Protein AF-A0A941WS88-F1 (afdb_monomer_lite)

pLDDT: mean 88.26, std 12.57, range [49.84, 98.38]

Sequence (123 aa):
TASGADLPFTYDSVNDRILDALQCLVNQMLSINEMPAIQTFDFEANPFSGFRADRLVTRTLNNEYINRTWYLEKDGVPLVALNLTEGLTHAMYPEYGKVFWDFVKHYSRDAATGEIVYDPYVS

Foldseek 3Di:
DEDCVPCVQFADPVQLAGHPVVLVVQQVQCVVVVHDRDPFQCCVVPPHYSDQAPDWDWDDDPVHWIKIKRFHDDPNHRSGIDIDIPPDHPDDDVVVVVVVCVDVQFWDADPPPRDIHGDPDRD

Structure (mmCIF, N/CA/C/O backbone):
data_AF-A0A941WS88-F1
#
_entry.id   AF-A0A941WS88-F1
#
loop_
_atom_site.group_PDB
_atom_site.id
_atom_site.type_symbol
_atom_site.label_atom_id
_atom_site.label_alt_id
_atom_site.label_comp_id
_atom_site.label_asym_id
_atom_site.label_entity_id
_atom_site.label_seq_id
_atom_site.pdbx_PDB_ins_code
_atom_site.Cartn_x
_atom_site.Cartn_y
_atom_site.Cartn_z
_atom_site.occupancy
_atom_site.B_iso_or_equiv
_atom_site.auth_seq_id
_atom_site.auth_comp_id
_atom_site.auth_asym_id
_atom_site.auth_atom_id
_atom_site.pdbx_PDB_model_num
ATOM 1 N N . THR A 1 1 ? 9.606 -3.639 0.373 1.00 49.84 1 THR A N 1
ATOM 2 C CA . THR A 1 1 ? 9.439 -2.258 -0.127 1.00 49.84 1 THR A CA 1
ATOM 3 C C . THR A 1 1 ? 8.681 -2.269 -1.449 1.00 49.84 1 THR A C 1
ATOM 5 O O . THR A 1 1 ? 9.018 -3.048 -2.333 1.00 49.84 1 THR A O 1
ATOM 8 N N . ALA A 1 2 ? 7.589 -1.510 -1.574 1.00 52.31 2 ALA A N 1
ATOM 9 C CA . ALA A 1 2 ? 6.903 -1.301 -2.861 1.00 52.31 2 ALA A CA 1
ATOM 10 C C . ALA A 1 2 ? 7.656 -0.244 -3.696 1.00 52.31 2 ALA A C 1
ATOM 12 O O . ALA A 1 2 ? 8.397 0.554 -3.128 1.00 52.31 2 ALA A O 1
ATOM 13 N N . SER A 1 3 ? 7.514 -0.228 -5.024 1.00 54.25 3 SER A N 1
ATOM 14 C CA . SER A 1 3 ? 8.206 0.754 -5.875 1.00 54.25 3 SER A CA 1
ATOM 15 C C . SER A 1 3 ? 7.552 2.142 -5.772 1.00 54.25 3 SER A C 1
ATOM 17 O O . SER A 1 3 ? 6.337 2.288 -5.908 1.00 54.25 3 SER A O 1
ATOM 19 N N . GLY A 1 4 ? 8.363 3.186 -5.562 1.00 52.84 4 GLY A N 1
ATOM 20 C CA . GLY A 1 4 ? 7.896 4.578 -5.491 1.00 52.84 4 GLY A CA 1
ATOM 21 C C . GLY A 1 4 ? 7.343 5.133 -6.813 1.00 52.84 4 GLY A C 1
ATOM 22 O O . GLY A 1 4 ? 6.722 6.193 -6.813 1.00 52.84 4 GLY A O 1
ATOM 23 N N . ALA A 1 5 ? 7.536 4.428 -7.934 1.00 56.25 5 ALA A N 1
ATOM 24 C CA . ALA A 1 5 ? 6.991 4.813 -9.238 1.00 56.25 5 ALA A CA 1
ATOM 25 C C . ALA A 1 5 ? 5.513 4.420 -9.412 1.00 56.25 5 ALA A C 1
ATOM 27 O O . ALA A 1 5 ? 4.813 5.005 -10.235 1.00 56.25 5 ALA A O 1
ATOM 28 N N . ASP A 1 6 ? 5.037 3.453 -8.629 1.00 54.22 6 ASP A N 1
ATOM 29 C CA . ASP A 1 6 ? 3.747 2.803 -8.862 1.00 54.22 6 ASP A CA 1
ATOM 30 C C . ASP A 1 6 ? 2.598 3.475 -8.102 1.00 54.22 6 ASP A C 1
ATOM 32 O O . ASP A 1 6 ? 1.453 3.475 -8.549 1.00 54.22 6 ASP A O 1
ATOM 36 N N . LEU A 1 7 ? 2.912 4.065 -6.946 1.00 62.19 7 LEU A N 1
ATOM 37 C CA . LEU A 1 7 ? 1.953 4.645 -6.006 1.00 62.19 7 LEU A CA 1
ATOM 38 C C . LEU A 1 7 ? 2.459 5.965 -5.378 1.00 62.19 7 LEU A C 1
ATOM 40 O O . LEU A 1 7 ? 2.272 6.167 -4.177 1.00 62.19 7 LEU A O 1
ATOM 44 N N . PRO A 1 8 ? 3.062 6.906 -6.137 1.00 64.25 8 PRO A N 1
ATOM 45 C CA . PRO A 1 8 ? 3.779 8.055 -5.565 1.00 64.25 8 PRO A CA 1
ATOM 46 C C . PRO A 1 8 ? 2.912 8.966 -4.679 1.00 64.25 8 PRO A C 1
ATOM 48 O O . PRO A 1 8 ? 3.433 9.686 -3.834 1.00 64.25 8 PRO A O 1
ATOM 51 N N . PHE A 1 9 ? 1.587 8.934 -4.848 1.00 75.31 9 PHE A N 1
ATOM 52 C CA . PHE A 1 9 ? 0.644 9.720 -4.045 1.00 75.31 9 PHE A CA 1
ATOM 53 C C . PHE A 1 9 ? 0.035 8.957 -2.865 1.00 75.31 9 PHE A C 1
ATOM 55 O O . PHE A 1 9 ? -0.615 9.562 -2.018 1.00 75.31 9 PHE A O 1
ATOM 62 N N . THR A 1 10 ? 0.194 7.635 -2.815 1.00 84.94 10 THR A N 1
ATOM 63 C CA . THR A 1 10 ? -0.522 6.759 -1.872 1.00 84.94 10 THR A CA 1
ATOM 64 C C . THR A 1 10 ? 0.405 5.949 -0.975 1.00 84.94 10 THR A C 1
ATOM 66 O O . THR A 1 10 ? -0.039 5.511 0.086 1.00 84.94 10 THR A O 1
ATOM 69 N N . TYR A 1 11 ? 1.683 5.800 -1.331 1.00 88.12 11 TYR A N 1
ATOM 70 C CA . TYR A 1 11 ? 2.661 5.068 -0.534 1.00 88.12 11 TYR A CA 1
ATOM 71 C C . TYR A 1 11 ? 4.059 5.691 -0.612 1.00 88.12 11 TYR A C 1
ATOM 73 O O . TYR A 1 11 ? 4.573 5.989 -1.687 1.00 88.12 11 TYR A O 1
ATOM 81 N N . ASP A 1 12 ? 4.680 5.852 0.549 1.00 87.94 12 ASP A N 1
ATOM 82 C CA . ASP A 1 12 ? 6.063 6.270 0.726 1.00 87.94 12 ASP A CA 1
ATOM 83 C C . ASP A 1 12 ? 6.931 5.020 0.862 1.00 87.94 12 ASP A C 1
ATOM 85 O O . ASP A 1 12 ? 6.953 4.375 1.910 1.00 87.94 12 ASP A O 1
ATOM 89 N N . SER A 1 13 ? 7.639 4.668 -0.211 1.00 81.19 13 SER A N 1
ATOM 90 C CA . SER A 1 13 ? 8.514 3.494 -0.246 1.00 81.19 13 SER A CA 1
ATOM 91 C C . SER A 1 13 ? 9.830 3.668 0.509 1.00 81.19 13 SER A C 1
ATOM 93 O O . SER A 1 13 ? 10.559 2.695 0.670 1.00 81.19 13 SER A O 1
ATOM 95 N N . VAL A 1 14 ? 10.177 4.896 0.910 1.00 83.19 14 VAL A N 1
ATOM 96 C CA . VAL A 1 14 ? 11.403 5.177 1.672 1.00 83.19 14 VAL A CA 1
ATOM 97 C C . VAL A 1 14 ? 11.152 4.949 3.156 1.00 83.19 14 VAL A C 1
ATOM 99 O O . VAL A 1 14 ? 11.989 4.361 3.833 1.00 83.19 14 VAL A O 1
ATOM 102 N N . ASN A 1 15 ? 9.993 5.391 3.647 1.00 87.56 15 ASN A N 1
ATOM 103 C CA . ASN A 1 15 ? 9.598 5.254 5.051 1.00 87.56 15 ASN A CA 1
ATOM 104 C C . ASN A 1 15 ? 8.570 4.133 5.286 1.00 87.56 15 ASN A C 1
ATOM 106 O O . ASN A 1 15 ? 8.039 4.018 6.388 1.00 87.56 15 ASN A O 1
ATOM 110 N N . ASP A 1 16 ? 8.272 3.339 4.254 1.00 87.56 16 ASP A N 1
ATOM 111 C CA . ASP A 1 16 ? 7.377 2.182 4.286 1.00 87.56 16 ASP A CA 1
ATOM 112 C C . ASP A 1 16 ? 6.005 2.487 4.929 1.00 87.56 16 ASP A C 1
ATOM 114 O O . ASP A 1 16 ? 5.548 1.795 5.840 1.00 87.56 16 ASP A O 1
ATOM 118 N N . ARG A 1 17 ? 5.314 3.530 4.450 1.00 92.25 17 ARG A N 1
ATOM 119 C CA . ARG A 1 17 ? 4.020 3.976 5.007 1.00 92.25 17 ARG A CA 1
ATOM 120 C C . ARG A 1 17 ? 3.037 4.471 3.957 1.00 92.25 17 ARG A C 1
ATOM 122 O O . ARG A 1 17 ? 3.430 5.049 2.947 1.00 92.25 17 ARG A O 1
ATOM 129 N N . ILE A 1 18 ? 1.743 4.288 4.213 1.00 93.56 18 ILE A N 1
ATOM 130 C CA . ILE A 1 18 ? 0.703 4.889 3.374 1.00 93.56 18 ILE A CA 1
ATOM 131 C C . ILE A 1 18 ? 0.681 6.417 3.523 1.00 93.56 18 ILE A C 1
ATOM 133 O O . ILE A 1 18 ? 0.855 6.966 4.611 1.00 93.56 18 ILE A O 1
ATOM 137 N N . LEU A 1 19 ? 0.433 7.107 2.417 1.00 93.62 19 LEU A N 1
ATOM 138 C CA . LEU A 1 19 ? 0.319 8.563 2.356 1.00 93.62 19 LEU A CA 1
ATOM 139 C C . LEU A 1 19 ? -1.135 9.018 2.501 1.00 93.62 19 LEU A C 1
ATOM 141 O O . LEU A 1 19 ? -2.068 8.219 2.384 1.00 93.62 19 LEU A O 1
ATOM 145 N N . ASP A 1 20 ? -1.321 10.321 2.707 1.00 93.88 20 ASP A N 1
ATOM 146 C CA . ASP A 1 20 ? -2.610 10.956 2.997 1.00 93.88 20 ASP A CA 1
ATOM 147 C C . ASP A 1 20 ? -3.719 10.566 2.012 1.00 93.88 20 ASP A C 1
ATOM 149 O O . ASP A 1 20 ? -4.854 10.336 2.422 1.00 93.88 20 ASP A O 1
ATOM 153 N N . ALA A 1 21 ? -3.413 10.410 0.719 1.00 92.00 21 ALA A N 1
ATOM 154 C CA . ALA A 1 21 ? -4.420 10.008 -0.264 1.00 92.00 21 ALA A CA 1
ATOM 155 C C . ALA A 1 21 ? -5.009 8.618 0.037 1.00 92.00 21 ALA A C 1
ATOM 157 O O . ALA A 1 21 ? -6.220 8.421 -0.065 1.00 92.00 21 ALA A O 1
ATOM 158 N N . LEU A 1 22 ? -4.176 7.658 0.449 1.00 93.50 22 LEU A N 1
ATOM 159 C CA . LEU A 1 22 ? -4.639 6.316 0.800 1.00 93.50 22 LEU A CA 1
ATOM 160 C C . LEU A 1 22 ? -5.271 6.278 2.194 1.00 93.50 22 LEU A C 1
ATOM 162 O O . LEU A 1 22 ? -6.249 5.563 2.389 1.00 93.50 22 LEU A O 1
ATOM 166 N N . GLN A 1 23 ? -4.791 7.099 3.131 1.00 96.12 23 GLN A N 1
ATOM 167 C CA . GLN A 1 23 ? -5.446 7.297 4.430 1.00 96.12 23 GLN A CA 1
ATOM 168 C C . GLN A 1 23 ? -6.883 7.826 4.254 1.00 96.12 23 GLN A C 1
ATOM 170 O O . GLN A 1 23 ? -7.826 7.288 4.839 1.00 96.12 23 GLN A O 1
ATOM 175 N N . CYS A 1 24 ? -7.073 8.820 3.378 1.00 95.38 24 CYS A N 1
ATOM 176 C CA . CYS A 1 24 ? -8.386 9.344 2.998 1.00 95.38 24 CYS A CA 1
ATOM 177 C C . CYS A 1 24 ? -9.284 8.259 2.391 1.00 95.38 24 CYS A C 1
ATOM 179 O O . CYS A 1 24 ? -10.452 8.165 2.765 1.00 95.38 24 CYS A O 1
ATOM 181 N N . LEU A 1 25 ? -8.750 7.410 1.506 1.00 95.19 25 LEU A N 1
ATOM 182 C CA . LEU A 1 25 ? -9.508 6.300 0.919 1.00 95.19 25 LEU A CA 1
ATOM 183 C C . LEU A 1 25 ? -9.925 5.260 1.967 1.00 95.19 25 LEU A C 1
ATOM 185 O O . LEU A 1 25 ? -11.073 4.821 1.946 1.00 95.19 25 LEU A O 1
ATOM 189 N N . VAL A 1 26 ? -9.047 4.899 2.910 1.00 97.44 26 VAL A N 1
ATOM 190 C CA . VAL A 1 26 ? -9.409 4.001 4.023 1.00 97.44 26 VAL A CA 1
ATOM 191 C C . VAL A 1 26 ? -10.569 4.597 4.825 1.00 97.44 26 VAL A C 1
ATOM 193 O O . VAL A 1 26 ? -11.576 3.922 5.036 1.00 97.44 26 VAL A O 1
ATOM 196 N N . ASN A 1 27 ? -10.487 5.877 5.201 1.00 98.31 27 ASN A N 1
ATOM 197 C CA . ASN A 1 27 ? -11.560 6.560 5.929 1.00 98.31 27 ASN A CA 1
ATOM 198 C C . ASN A 1 27 ? -12.853 6.706 5.113 1.00 98.31 27 ASN A C 1
ATOM 200 O O . ASN A 1 27 ? -13.945 6.606 5.673 1.00 98.31 27 ASN A O 1
ATOM 204 N N . GLN A 1 28 ? -12.761 6.869 3.793 1.00 98.00 28 GLN A N 1
ATOM 205 C CA . GLN A 1 28 ? -13.925 6.851 2.911 1.00 98.00 28 GLN A CA 1
ATOM 206 C C . GLN A 1 28 ? -14.603 5.473 2.912 1.00 98.00 28 GLN A C 1
ATOM 208 O O . GLN A 1 28 ? -15.826 5.398 3.030 1.00 98.00 28 GLN A O 1
ATOM 213 N N . MET A 1 29 ? -13.831 4.383 2.831 1.00 97.94 29 MET A N 1
ATOM 214 C CA . MET A 1 29 ? -14.376 3.022 2.908 1.00 97.94 29 MET A CA 1
ATOM 215 C C . MET A 1 29 ? -14.997 2.736 4.279 1.00 97.94 29 MET A C 1
ATOM 217 O O . MET A 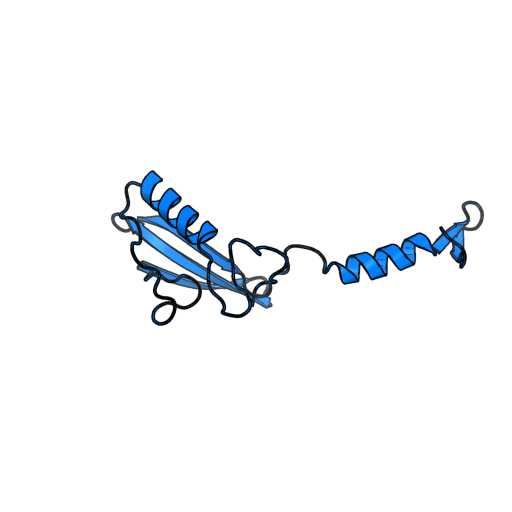1 29 ? -16.066 2.130 4.344 1.00 97.94 29 MET A O 1
ATOM 221 N N . LEU A 1 30 ? -14.387 3.215 5.368 1.00 98.19 30 LEU A N 1
ATOM 222 C CA . LEU A 1 30 ? -14.971 3.136 6.711 1.00 98.19 30 LEU A CA 1
ATOM 223 C C . LEU A 1 30 ? -16.302 3.886 6.786 1.00 98.19 30 LEU A C 1
ATOM 225 O O . LEU A 1 30 ? -17.288 3.334 7.268 1.00 98.19 30 LEU A O 1
ATOM 229 N N . SER A 1 31 ? -16.363 5.101 6.238 1.00 98.00 31 SER A N 1
ATOM 230 C CA . SER A 1 31 ? -17.588 5.900 6.222 1.00 98.00 31 SER A CA 1
ATOM 231 C C . SER A 1 31 ? -18.719 5.226 5.441 1.00 98.00 31 SER A C 1
ATOM 233 O O . SER A 1 31 ? -19.854 5.254 5.908 1.00 98.00 31 SER A O 1
ATOM 235 N N . ILE A 1 32 ? -18.431 4.609 4.288 1.00 97.81 32 ILE A N 1
ATOM 236 C CA . ILE A 1 32 ? -19.425 3.861 3.493 1.00 97.81 32 ILE A CA 1
ATOM 237 C C . ILE A 1 32 ? -19.986 2.670 4.284 1.00 97.81 32 ILE A C 1
ATOM 239 O O . ILE A 1 32 ? -21.160 2.340 4.146 1.00 97.81 32 ILE A O 1
ATOM 243 N N . ASN A 1 33 ? -19.164 2.051 5.132 1.00 97.69 33 ASN A N 1
ATOM 244 C CA . ASN A 1 33 ? -19.553 0.921 5.977 1.00 97.69 33 ASN A CA 1
ATOM 245 C C . ASN A 1 33 ? -20.086 1.344 7.360 1.00 97.69 33 ASN A C 1
ATOM 247 O O . ASN A 1 33 ? -20.272 0.495 8.237 1.00 97.69 33 ASN A O 1
ATOM 251 N N . GLU A 1 34 ? -20.336 2.643 7.569 1.00 97.50 34 GLU A N 1
ATOM 252 C CA . GLU A 1 34 ? -20.803 3.207 8.842 1.00 97.50 34 GLU A CA 1
ATOM 253 C C . GLU A 1 34 ? -19.901 2.798 10.022 1.00 97.50 34 GLU A C 1
ATOM 255 O O . GLU A 1 34 ? -20.372 2.377 11.085 1.00 97.50 34 GLU A O 1
ATOM 260 N N . MET A 1 35 ? -18.589 2.853 9.798 1.00 97.88 35 MET A N 1
ATOM 261 C CA . MET A 1 35 ? -17.551 2.585 10.788 1.00 97.88 35 MET A CA 1
ATOM 262 C C . MET A 1 35 ? -16.865 3.898 11.196 1.00 97.88 35 MET A C 1
ATOM 264 O O . MET A 1 35 ? -16.792 4.830 10.388 1.00 97.88 35 MET A O 1
ATOM 268 N N . PRO A 1 36 ? -16.342 4.006 12.432 1.00 97.12 36 PRO A N 1
ATOM 269 C CA . PRO A 1 36 ? -15.613 5.193 12.867 1.00 97.12 36 PRO A CA 1
ATOM 270 C C . PRO A 1 36 ? -14.387 5.463 11.989 1.00 97.12 36 PRO A C 1
ATOM 272 O O . PRO A 1 36 ? -13.625 4.548 11.681 1.00 97.12 36 PRO A O 1
ATOM 275 N N . ALA A 1 37 ? -14.170 6.727 11.630 1.00 97.62 37 ALA A N 1
ATOM 276 C CA . ALA A 1 37 ? -12.963 7.136 10.920 1.00 97.62 37 ALA A CA 1
ATOM 277 C C . ALA A 1 37 ? -11.735 7.093 11.843 1.00 97.62 37 ALA A C 1
ATOM 279 O O . ALA A 1 37 ? -11.797 7.505 13.007 1.00 97.62 37 ALA A O 1
ATOM 280 N N . ILE A 1 38 ? -10.600 6.673 11.289 1.00 97.88 38 ILE A N 1
ATOM 281 C CA . ILE A 1 38 ? -9.284 6.755 11.918 1.00 97.88 38 ILE A CA 1
ATOM 282 C C . ILE A 1 38 ? -8.880 8.230 11.975 1.00 97.88 38 ILE A C 1
ATOM 284 O O . ILE A 1 38 ? -8.705 8.875 10.941 1.00 97.88 38 ILE A O 1
ATOM 288 N N . GLN A 1 39 ? -8.752 8.759 13.193 1.00 95.69 39 GLN A N 1
ATOM 289 C CA . GLN A 1 39 ? -8.422 10.171 13.428 1.00 95.69 39 GLN A CA 1
ATOM 290 C C . GLN A 1 39 ? -6.918 10.444 13.342 1.00 95.69 39 GLN A C 1
ATOM 292 O O . GLN A 1 39 ? -6.509 11.506 12.884 1.00 95.69 39 GLN A O 1
ATOM 297 N N . THR A 1 40 ? -6.105 9.478 13.770 1.00 96.00 40 THR A N 1
ATOM 298 C CA . THR A 1 40 ? -4.649 9.604 13.823 1.00 96.00 40 THR A CA 1
ATOM 299 C C . THR A 1 40 ? -4.019 8.356 13.239 1.00 96.00 40 THR A C 1
ATOM 301 O O . THR A 1 40 ? -4.315 7.250 13.694 1.00 96.00 40 THR A O 1
ATOM 304 N N . PHE A 1 41 ? -3.135 8.551 12.262 1.00 97.50 41 PHE A N 1
ATOM 305 C CA . PHE A 1 41 ? -2.303 7.492 11.712 1.00 97.50 41 PHE A CA 1
ATOM 306 C C . PHE A 1 41 ? -0.929 7.511 12.403 1.00 97.50 41 PHE A C 1
ATOM 308 O O . PHE A 1 41 ? -0.107 8.389 12.151 1.00 97.50 41 PHE A O 1
ATOM 315 N N . ASP A 1 42 ? -0.706 6.564 13.313 1.00 96.88 42 ASP A N 1
ATOM 316 C CA . ASP A 1 42 ? 0.532 6.373 14.071 1.00 96.88 42 ASP A CA 1
ATOM 317 C C . ASP A 1 42 ? 1.385 5.268 13.433 1.00 96.88 42 ASP A C 1
ATOM 319 O O . ASP A 1 42 ? 1.171 4.069 13.650 1.00 96.88 42 ASP A O 1
ATOM 323 N N . PHE A 1 43 ? 2.354 5.693 12.623 1.00 96.31 43 PHE A N 1
ATOM 324 C CA . PHE A 1 43 ? 3.271 4.805 11.910 1.00 96.31 43 PHE A CA 1
ATOM 325 C C . PHE A 1 43 ? 4.415 4.265 12.776 1.00 96.31 43 PHE A C 1
ATOM 327 O O . PHE A 1 43 ? 5.039 3.284 12.378 1.00 96.31 43 PHE A O 1
ATOM 334 N N . GLU A 1 44 ? 4.663 4.851 13.951 1.00 95.50 44 GLU A N 1
ATOM 335 C CA . GLU A 1 44 ? 5.628 4.314 14.919 1.00 95.50 44 GLU A CA 1
ATOM 336 C C . GLU A 1 44 ? 5.043 3.069 15.595 1.00 95.50 44 GLU A C 1
ATOM 338 O O . GLU A 1 44 ? 5.689 2.024 15.674 1.00 95.50 44 GLU A O 1
ATOM 343 N N . ALA A 1 45 ? 3.779 3.143 16.028 1.00 95.50 45 ALA A N 1
ATOM 344 C CA . ALA A 1 45 ? 3.093 2.007 16.637 1.00 95.50 45 ALA A CA 1
ATOM 345 C C . ALA A 1 45 ? 2.612 0.967 15.610 1.00 95.50 45 ALA A C 1
ATOM 347 O O . ALA A 1 45 ? 2.587 -0.228 15.912 1.00 95.50 45 ALA A O 1
ATOM 348 N N . ASN A 1 46 ? 2.207 1.402 14.410 1.00 95.25 46 ASN A N 1
ATOM 349 C CA . ASN A 1 46 ? 1.659 0.534 13.365 1.00 95.25 46 ASN A CA 1
ATOM 350 C C . ASN A 1 46 ? 2.346 0.801 12.016 1.00 95.25 46 ASN A C 1
ATOM 352 O O . ASN A 1 46 ? 1.806 1.539 11.183 1.00 95.25 46 ASN A O 1
ATOM 356 N N . PRO A 1 47 ? 3.504 0.167 11.758 1.00 91.62 47 PRO A N 1
ATOM 357 C CA . PRO A 1 47 ? 4.205 0.304 10.487 1.00 91.62 47 PRO A CA 1
ATOM 358 C C . PRO A 1 47 ? 3.302 0.003 9.283 1.00 91.62 47 PRO A C 1
ATOM 360 O O . PRO A 1 47 ? 2.366 -0.805 9.374 1.00 91.62 47 PRO A O 1
ATOM 363 N N . PHE A 1 48 ? 3.596 0.631 8.142 1.00 93.75 48 PHE A N 1
ATOM 364 C CA . PHE A 1 48 ? 2.839 0.566 6.883 1.00 93.75 48 PHE A CA 1
ATOM 365 C C . PHE A 1 48 ? 1.454 1.210 6.919 1.00 93.75 48 PHE A C 1
ATOM 367 O O . PHE A 1 48 ? 1.185 2.131 6.152 1.00 93.75 48 PHE A O 1
ATOM 374 N N . SER A 1 49 ? 0.575 0.713 7.783 1.00 96.06 49 SER A N 1
ATOM 375 C CA . SER A 1 49 ? -0.84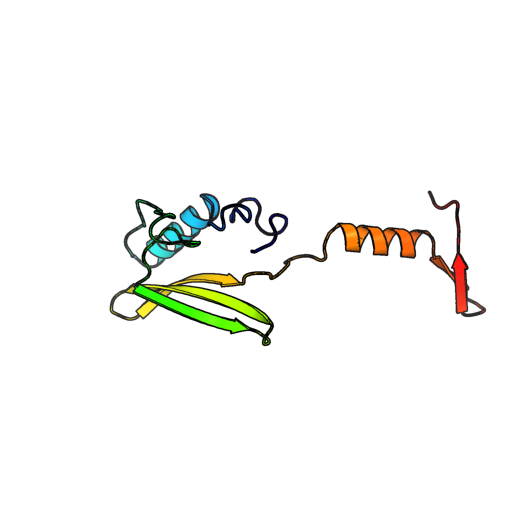7 1.065 7.810 1.00 96.06 49 SER A CA 1
ATOM 376 C C . SER A 1 49 ? -1.140 2.348 8.581 1.00 96.06 49 SER A C 1
ATOM 378 O O . SER A 1 49 ? -2.060 3.067 8.212 1.00 96.06 49 SER A O 1
ATOM 380 N N . GLY A 1 50 ? -0.380 2.639 9.640 1.00 97.38 50 GLY A N 1
ATOM 381 C CA . GLY A 1 50 ? -0.624 3.766 10.539 1.00 97.38 50 GLY A CA 1
ATOM 382 C C . GLY A 1 50 ? -1.812 3.566 11.481 1.00 97.38 50 GLY A C 1
ATOM 383 O O . GLY A 1 50 ? -2.093 4.433 12.295 1.00 97.38 50 GLY A O 1
ATOM 384 N N . PHE A 1 51 ? -2.520 2.439 11.436 1.00 97.50 51 PHE A N 1
ATOM 385 C CA . PHE A 1 51 ? -3.654 2.191 12.323 1.00 97.50 51 PHE A CA 1
ATOM 386 C C . PHE A 1 51 ? -3.612 0.790 12.907 1.00 97.50 51 PHE A C 1
ATOM 388 O O . PHE A 1 51 ? -3.096 -0.156 12.312 1.00 97.50 51 PHE A O 1
ATOM 395 N N . ARG A 1 52 ? -4.208 0.648 14.090 1.00 96.56 52 ARG A N 1
ATOM 396 C CA . ARG A 1 52 ? -4.406 -0.659 14.700 1.00 96.56 52 ARG A CA 1
ATOM 397 C C . ARG A 1 52 ? -5.538 -1.381 13.974 1.00 96.56 52 ARG A C 1
ATOM 399 O O . ARG A 1 52 ? -6.678 -0.931 14.013 1.00 96.56 52 ARG A O 1
ATOM 406 N N . ALA A 1 53 ? -5.216 -2.503 13.347 1.00 96.56 53 ALA A N 1
ATOM 407 C CA . ALA A 1 53 ? -6.205 -3.409 12.778 1.00 96.56 53 ALA A CA 1
ATOM 408 C C . ALA A 1 53 ? -6.844 -4.286 13.863 1.00 96.56 53 ALA A C 1
ATOM 410 O O . ALA A 1 53 ? -6.191 -4.624 14.855 1.00 96.56 53 ALA A O 1
ATOM 411 N N . ASP A 1 54 ? -8.075 -4.732 13.626 1.00 97.69 54 ASP A N 1
ATOM 412 C CA . ASP A 1 54 ? -8.697 -5.796 14.421 1.00 97.69 54 ASP A CA 1
ATOM 413 C C . ASP A 1 54 ? -8.017 -7.140 14.141 1.00 97.69 54 ASP A C 1
ATOM 415 O O . ASP A 1 54 ? -7.849 -7.976 15.031 1.00 97.69 54 ASP A O 1
ATOM 419 N N . ARG A 1 55 ? -7.546 -7.324 12.899 1.00 97.06 55 ARG A N 1
ATOM 420 C CA . ARG A 1 55 ? -6.802 -8.513 12.488 1.00 97.06 55 ARG A CA 1
ATOM 421 C C . ARG A 1 55 ? -5.768 -8.202 11.411 1.00 97.06 55 ARG A C 1
ATOM 423 O O . ARG A 1 55 ? -6.084 -7.619 10.380 1.00 97.06 55 ARG A O 1
ATOM 430 N N . LEU A 1 56 ? -4.537 -8.666 11.625 1.00 96.88 56 LEU A N 1
ATOM 431 C CA . LEU A 1 56 ? -3.458 -8.637 10.637 1.00 96.88 56 LEU A CA 1
ATOM 432 C C . LEU A 1 56 ? -3.201 -10.050 10.110 1.00 96.88 56 LEU A C 1
ATOM 434 O O . LEU A 1 56 ? -2.962 -10.976 10.883 1.00 96.88 56 LEU A O 1
ATOM 438 N N . VAL A 1 57 ? -3.221 -10.208 8.789 1.00 97.81 57 VAL A N 1
ATOM 439 C CA . VAL A 1 57 ? -2.867 -11.458 8.110 1.00 97.81 57 VAL A CA 1
ATOM 440 C C . VAL A 1 57 ? -1.667 -11.218 7.206 1.00 97.81 57 VAL A C 1
ATOM 442 O O . VAL A 1 57 ? -1.731 -10.381 6.309 1.00 97.81 57 VAL A O 1
ATOM 445 N N . THR A 1 58 ? -0.604 -11.995 7.408 1.00 96.94 58 THR A N 1
ATOM 446 C CA . THR A 1 58 ? 0.583 -12.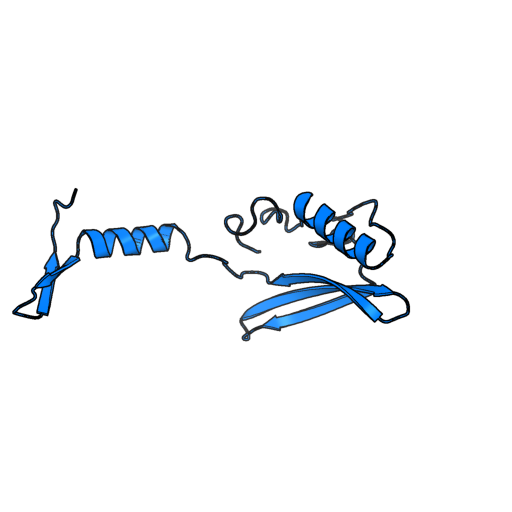002 6.544 1.00 96.94 58 THR A CA 1
ATOM 447 C C . THR A 1 58 ? 0.655 -13.320 5.784 1.00 96.94 58 THR A C 1
ATOM 449 O O . THR A 1 58 ? 0.493 -14.388 6.377 1.00 96.94 58 THR A O 1
ATOM 452 N N . ARG A 1 59 ? 0.889 -13.262 4.471 1.00 96.56 59 ARG A N 1
ATOM 453 C CA . ARG A 1 59 ? 1.040 -14.433 3.597 1.00 96.56 59 ARG A CA 1
ATOM 454 C C . ARG A 1 59 ? 2.174 -14.223 2.608 1.00 96.56 59 ARG A C 1
ATOM 456 O O . ARG A 1 59 ? 2.449 -13.096 2.218 1.00 96.56 59 ARG A O 1
ATOM 463 N N . THR A 1 60 ? 2.771 -15.317 2.155 1.00 95.38 60 THR A N 1
ATOM 464 C CA . THR A 1 60 ? 3.672 -15.301 0.999 1.00 95.38 60 THR A CA 1
ATOM 465 C C . THR A 1 60 ? 2.873 -15.660 -0.251 1.00 95.38 60 THR A C 1
ATOM 467 O O . THR A 1 60 ? 2.281 -16.738 -0.317 1.00 95.38 60 THR A O 1
ATOM 470 N N . LEU A 1 61 ? 2.835 -14.762 -1.233 1.00 89.69 61 LEU A N 1
ATOM 471 C CA . LEU A 1 61 ? 2.230 -14.979 -2.545 1.00 89.69 61 LEU A CA 1
ATOM 472 C C . LEU A 1 61 ? 3.297 -15.475 -3.521 1.00 89.69 61 LEU A C 1
ATOM 474 O O . LEU A 1 61 ? 4.406 -14.944 -3.544 1.00 89.69 61 LEU A O 1
ATOM 478 N N . ASN A 1 62 ? 2.963 -16.493 -4.318 1.00 90.12 62 ASN A N 1
ATOM 479 C CA . ASN A 1 62 ? 3.857 -17.094 -5.319 1.00 90.12 62 ASN A CA 1
ATOM 480 C C . ASN A 1 62 ? 5.249 -17.467 -4.780 1.00 90.12 62 ASN A C 1
ATOM 482 O O . ASN A 1 62 ? 6.230 -17.405 -5.509 1.00 90.12 62 ASN A O 1
ATOM 486 N N . ASN A 1 63 ? 5.342 -17.831 -3.495 1.00 90.94 63 ASN A N 1
ATOM 487 C CA . ASN A 1 63 ? 6.606 -18.141 -2.817 1.00 90.94 63 ASN A CA 1
ATOM 488 C C . ASN A 1 63 ? 7.646 -16.999 -2.848 1.00 90.94 63 ASN A C 1
ATOM 490 O O . ASN A 1 63 ? 8.815 -17.243 -2.564 1.00 90.94 63 ASN A O 1
ATOM 494 N N . GLU A 1 64 ? 7.225 -15.769 -3.143 1.00 87.06 64 GLU A N 1
ATOM 495 C CA . GLU A 1 64 ? 8.125 -14.650 -3.433 1.00 87.06 64 GLU A CA 1
ATOM 496 C C . GLU A 1 64 ? 7.718 -13.381 -2.677 1.00 87.06 64 GLU A C 1
ATOM 498 O O . GLU A 1 64 ? 8.523 -12.804 -1.949 1.00 87.06 64 GLU A O 1
ATOM 503 N N . TYR A 1 65 ? 6.456 -12.967 -2.785 1.00 89.62 65 TYR A N 1
ATOM 504 C CA . TYR A 1 65 ? 6.017 -11.664 -2.291 1.00 89.62 65 TYR A CA 1
ATOM 505 C C . TYR A 1 65 ? 5.363 -11.762 -0.918 1.00 89.62 65 TYR A C 1
ATOM 507 O O . TYR A 1 65 ? 4.445 -12.558 -0.713 1.00 89.62 65 TYR A O 1
ATOM 515 N N . ILE A 1 66 ? 5.775 -10.910 0.019 1.00 93.12 66 ILE A N 1
ATOM 516 C CA . ILE A 1 66 ? 5.071 -10.760 1.294 1.00 93.12 66 ILE A CA 1
ATOM 517 C C . ILE A 1 66 ? 3.834 -9.897 1.071 1.00 93.12 66 ILE A C 1
ATOM 519 O O . ILE A 1 66 ? 3.919 -8.764 0.609 1.00 93.12 66 ILE A O 1
ATOM 523 N N . ASN A 1 67 ? 2.674 -10.434 1.422 1.00 94.38 67 ASN A N 1
ATOM 524 C CA . ASN A 1 67 ? 1.403 -9.736 1.404 1.00 94.38 67 ASN A CA 1
ATOM 525 C C . ASN A 1 67 ? 0.880 -9.576 2.829 1.00 94.38 67 ASN A C 1
ATOM 527 O O . ASN A 1 67 ? 0.801 -10.549 3.582 1.00 94.38 67 ASN A O 1
ATOM 531 N N . ARG A 1 68 ? 0.511 -8.349 3.187 1.00 96.12 68 ARG A N 1
ATOM 532 C CA . ARG A 1 68 ? -0.053 -7.986 4.486 1.00 96.12 68 ARG A CA 1
ATOM 533 C C . ARG A 1 68 ? -1.453 -7.442 4.286 1.00 96.12 68 ARG A C 1
ATOM 535 O O . ARG A 1 68 ? -1.667 -6.587 3.432 1.00 96.12 68 ARG A O 1
ATOM 542 N N . THR A 1 69 ? -2.396 -7.928 5.086 1.00 97.75 69 THR A N 1
ATOM 543 C CA . THR A 1 69 ? -3.771 -7.429 5.099 1.00 97.75 69 THR A CA 1
ATOM 544 C C . THR A 1 69 ? -4.169 -7.010 6.504 1.00 97.75 69 THR A C 1
ATOM 546 O O . TH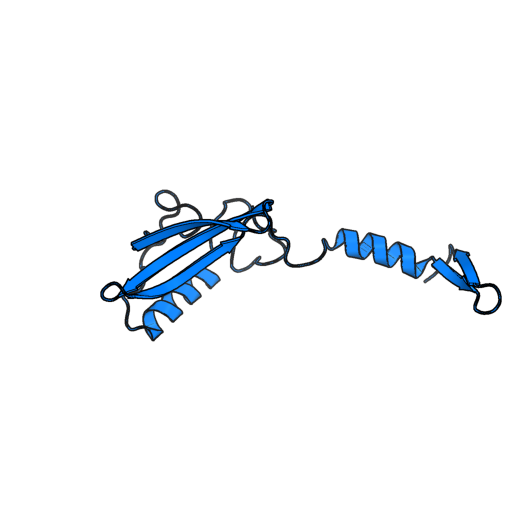R A 1 69 ? -4.196 -7.845 7.408 1.00 97.75 69 THR A O 1
ATOM 549 N N . TRP A 1 70 ? -4.491 -5.731 6.665 1.00 98.19 70 TRP A N 1
ATOM 550 C CA . TRP A 1 70 ? -5.035 -5.142 7.886 1.00 98.19 70 TRP A CA 1
ATOM 551 C C . TRP A 1 70 ? -6.550 -5.056 7.747 1.00 98.19 70 TRP A C 1
ATOM 553 O O . TRP A 1 70 ? -7.042 -4.271 6.939 1.00 98.19 70 TRP A O 1
ATOM 563 N N . TYR A 1 71 ? -7.277 -5.873 8.505 1.00 98.12 71 TYR A N 1
ATOM 564 C CA . TYR A 1 71 ? -8.736 -5.899 8.526 1.00 98.12 71 TYR A CA 1
ATOM 565 C C . TYR A 1 71 ? -9.284 -5.024 9.651 1.00 98.12 71 TYR A C 1
ATOM 567 O O . TYR A 1 71 ? -8.788 -5.069 10.780 1.00 98.12 71 TYR A O 1
ATOM 575 N N . LEU A 1 72 ? -10.331 -4.275 9.325 1.00 98.38 72 LEU A N 1
ATOM 576 C CA . LEU A 1 72 ? -11.177 -3.545 10.257 1.00 98.38 72 LEU A CA 1
ATOM 577 C C . LEU A 1 72 ? -12.562 -4.188 10.229 1.00 98.38 72 LEU A C 1
ATOM 579 O O . LEU A 1 72 ? -13.153 -4.390 9.160 1.00 98.38 72 LEU A O 1
ATOM 583 N N . GLU A 1 73 ? -13.052 -4.552 11.405 1.00 97.94 73 GLU A N 1
ATOM 584 C CA . GLU A 1 73 ? -14.239 -5.374 11.582 1.00 97.94 73 GLU A CA 1
ATOM 585 C C . GLU A 1 73 ? -15.375 -4.574 12.239 1.00 97.94 73 GLU A C 1
ATOM 587 O O . GLU A 1 73 ? -15.162 -3.714 13.091 1.00 97.94 73 GLU A O 1
ATOM 592 N N . LYS A 1 74 ? -16.616 -4.869 11.843 1.00 97.12 74 LYS A N 1
ATOM 593 C CA . LYS A 1 74 ? -17.841 -4.406 12.509 1.00 97.12 74 LYS A CA 1
ATOM 594 C C . LYS A 1 74 ? -18.633 -5.644 12.895 1.00 97.12 74 LYS A C 1
ATOM 596 O O . LYS A 1 74 ? -18.920 -6.473 12.035 1.00 97.12 74 LYS A O 1
ATOM 601 N N . ASP A 1 75 ? -18.908 -5.808 14.186 1.00 95.81 75 ASP A N 1
ATOM 602 C CA . ASP A 1 75 ? -19.627 -6.971 14.727 1.00 95.81 75 ASP A CA 1
ATOM 603 C C . ASP A 1 75 ? -19.013 -8.329 14.309 1.00 95.81 75 ASP A C 1
ATOM 605 O O . ASP A 1 75 ? -19.716 -9.304 14.048 1.00 95.81 75 ASP A O 1
ATOM 609 N N . GLY A 1 76 ? -17.677 -8.389 14.218 1.00 93.38 76 GLY A N 1
ATOM 610 C CA . GLY A 1 76 ? -16.921 -9.583 13.807 1.00 93.38 76 GLY A CA 1
ATOM 611 C C . GLY A 1 76 ? -16.893 -9.848 12.295 1.00 93.38 76 GLY A C 1
ATOM 612 O O . GLY A 1 76 ? -16.401 -10.891 11.862 1.00 93.38 76 GLY A O 1
ATOM 613 N N . VAL A 1 77 ? -17.420 -8.930 11.479 1.00 96.56 77 VAL A N 1
ATOM 614 C CA . VAL A 1 77 ? -17.390 -9.011 10.013 1.00 96.56 77 VAL A CA 1
ATOM 615 C C . VAL A 1 77 ? -16.315 -8.065 9.460 1.00 96.56 77 VAL A C 1
ATOM 617 O O . VAL A 1 77 ? -16.386 -6.864 9.722 1.00 96.56 77 VAL A O 1
ATOM 620 N N . PRO A 1 78 ? -15.338 -8.549 8.669 1.00 96.56 78 PRO A N 1
ATOM 621 C CA . PRO A 1 78 ? -14.295 -7.711 8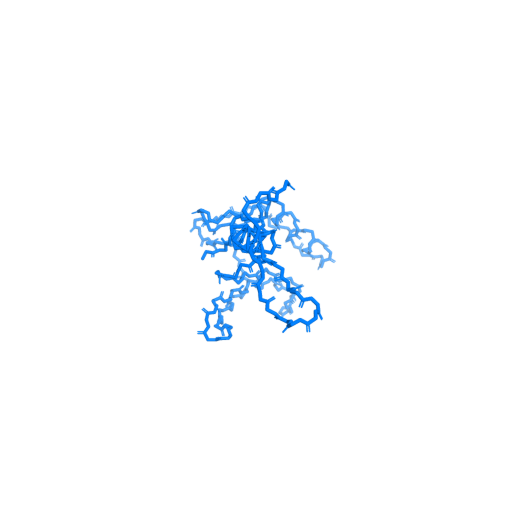.073 1.00 96.56 78 PRO A CA 1
ATOM 622 C C . PRO A 1 78 ? -14.824 -6.924 6.871 1.00 96.56 78 PRO A C 1
ATOM 624 O O . PRO A 1 78 ? -14.785 -7.403 5.738 1.00 96.56 78 PRO A O 1
ATOM 627 N N . LEU A 1 79 ? -15.325 -5.716 7.12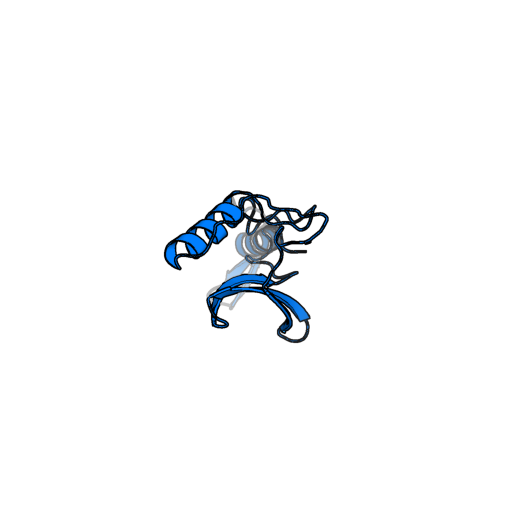5 1.00 97.44 79 LEU A N 1
ATOM 628 C CA . LEU A 1 79 ? -15.937 -4.862 6.101 1.00 97.44 79 LEU A CA 1
ATOM 629 C C . LEU A 1 79 ? -14.918 -4.015 5.330 1.00 97.44 79 LEU A C 1
ATOM 631 O O . LEU A 1 79 ? -15.136 -3.714 4.158 1.00 97.44 79 LEU A O 1
ATOM 635 N N . VAL A 1 80 ? -13.801 -3.643 5.960 1.00 97.94 80 VAL A N 1
ATOM 636 C CA . VAL A 1 80 ? -12.743 -2.840 5.331 1.00 97.94 80 VAL A CA 1
ATOM 637 C C . VAL A 1 80 ? -11.397 -3.526 5.523 1.00 97.94 80 VAL A C 1
ATOM 639 O O . VAL A 1 80 ? -11.096 -4.047 6.596 1.00 97.94 80 VAL A O 1
ATOM 642 N N . ALA A 1 81 ? -10.569 -3.522 4.479 1.00 97.38 81 ALA A N 1
ATOM 643 C CA . ALA A 1 81 ? -9.210 -4.031 4.550 1.00 97.38 81 ALA A CA 1
ATOM 644 C C . ALA A 1 81 ? -8.242 -3.153 3.756 1.00 97.38 81 ALA A C 1
ATOM 646 O O . ALA A 1 81 ? -8.535 -2.760 2.628 1.00 97.38 81 ALA A O 1
ATOM 647 N N . LEU A 1 82 ? -7.064 -2.905 4.327 1.00 96.62 82 LEU A N 1
ATOM 648 C CA . LEU A 1 82 ? -5.906 -2.408 3.590 1.00 96.62 82 LEU A CA 1
ATOM 649 C C . LEU A 1 82 ? -5.022 -3.603 3.238 1.00 96.62 82 LEU A C 1
ATOM 651 O O . LEU A 1 82 ? -4.656 -4.377 4.122 1.00 96.62 82 LEU A O 1
ATOM 655 N N . ASN A 1 83 ? -4.673 -3.751 1.964 1.00 94.75 83 ASN A N 1
ATOM 656 C CA . ASN A 1 83 ? -3.784 -4.805 1.491 1.00 94.75 83 ASN A CA 1
ATOM 657 C C . ASN A 1 83 ? -2.519 -4.193 0.883 1.00 94.75 83 ASN A C 1
ATOM 659 O O . ASN A 1 83 ? -2.609 -3.295 0.049 1.00 94.75 83 ASN A O 1
ATOM 663 N N . LEU A 1 84 ? -1.355 -4.691 1.294 1.00 91.25 84 LEU A N 1
ATOM 664 C CA . LEU A 1 84 ? -0.056 -4.292 0.762 1.00 91.25 84 LEU A CA 1
ATOM 665 C C . LEU A 1 84 ? 0.719 -5.538 0.340 1.00 91.25 84 LEU A C 1
ATOM 667 O O . LEU A 1 84 ? 0.980 -6.413 1.166 1.00 91.25 84 LEU A O 1
ATOM 671 N N . THR A 1 85 ? 1.121 -5.591 -0.928 1.00 90.25 85 THR A N 1
ATOM 672 C CA . THR A 1 85 ? 2.099 -6.571 -1.413 1.00 90.25 85 THR A CA 1
ATOM 673 C C . THR A 1 85 ? 3.451 -5.888 -1.523 1.00 90.25 85 THR A C 1
ATOM 675 O O . THR A 1 85 ? 3.619 -4.946 -2.291 1.00 90.25 85 THR A O 1
ATOM 678 N N . GLU A 1 86 ? 4.414 -6.347 -0.738 1.00 86.75 86 GLU A N 1
ATOM 679 C CA . GLU A 1 86 ? 5.771 -5.821 -0.745 1.00 86.75 86 GLU A CA 1
ATOM 680 C C . GLU A 1 86 ? 6.546 -6.332 -1.961 1.00 86.75 86 GLU A C 1
ATOM 682 O O . GLU A 1 86 ? 6.428 -7.500 -2.322 1.00 86.75 86 GLU A O 1
ATOM 687 N N . GLY A 1 87 ? 7.380 -5.483 -2.566 1.00 77.94 87 GLY A N 1
ATOM 688 C CA . GLY A 1 87 ? 8.282 -5.885 -3.652 1.00 77.94 87 GLY A CA 1
ATOM 689 C C . GLY A 1 87 ? 7.604 -6.076 -5.007 1.00 77.94 87 GLY A C 1
ATOM 690 O O . GLY A 1 87 ? 8.293 -6.304 -5.998 1.00 77.94 87 GLY A O 1
ATOM 691 N N . LEU A 1 88 ? 6.276 -5.953 -5.079 1.00 75.56 88 LEU A N 1
ATOM 692 C CA . LEU A 1 88 ? 5.557 -6.016 -6.342 1.00 75.56 88 LEU A CA 1
ATOM 693 C C . LEU A 1 88 ? 5.783 -4.709 -7.112 1.00 75.56 88 LEU A C 1
ATOM 695 O O . LEU A 1 88 ? 5.415 -3.637 -6.634 1.00 75.56 88 LEU A O 1
ATOM 699 N N . THR A 1 89 ? 6.391 -4.802 -8.293 1.00 68.50 89 THR A N 1
ATOM 700 C CA . THR A 1 89 ? 6.549 -3.656 -9.200 1.00 68.50 89 THR A CA 1
ATOM 701 C C . THR A 1 89 ? 5.341 -3.629 -10.142 1.00 68.50 89 THR A C 1
ATOM 703 O O . THR A 1 89 ? 5.091 -4.603 -10.850 1.00 68.50 89 THR A O 1
ATOM 706 N N . HIS A 1 90 ? 4.549 -2.557 -10.106 1.00 59.47 90 HIS A N 1
ATOM 707 C CA . HIS A 1 90 ? 3.276 -2.412 -10.828 1.00 59.47 90 HIS A CA 1
ATOM 708 C C . HIS A 1 90 ? 3.470 -2.211 -12.333 1.00 59.47 90 HIS A C 1
ATOM 710 O O . HIS A 1 90 ? 2.636 -2.649 -13.124 1.00 59.47 90 HIS A O 1
ATOM 716 N N . ALA A 1 91 ? 4.576 -1.594 -12.742 1.00 55.06 91 ALA A N 1
ATOM 717 C CA . ALA A 1 91 ? 4.950 -1.459 -14.141 1.00 55.06 91 ALA A CA 1
ATOM 718 C C . ALA A 1 91 ? 6.368 -1.976 -14.371 1.00 55.06 91 ALA A C 1
ATOM 720 O O . ALA A 1 91 ? 7.239 -1.861 -13.512 1.00 55.06 91 ALA A O 1
ATOM 721 N N . MET A 1 92 ? 6.616 -2.533 -15.559 1.00 56.41 92 MET A N 1
ATOM 722 C CA . MET A 1 92 ? 7.977 -2.789 -16.017 1.00 56.41 92 MET A CA 1
ATOM 723 C C . MET A 1 92 ? 8.815 -1.530 -15.782 1.00 56.41 92 MET A C 1
ATOM 725 O O . MET A 1 92 ? 8.468 -0.463 -16.288 1.00 56.41 92 MET A O 1
ATOM 729 N N . TYR A 1 93 ? 9.876 -1.675 -14.984 1.00 63.53 93 TYR A N 1
ATOM 730 C CA . TYR A 1 93 ? 10.867 -0.647 -14.673 1.00 63.53 93 TYR A CA 1
ATOM 731 C C . TYR A 1 93 ? 11.094 0.238 -15.914 1.00 63.53 93 TYR A C 1
ATOM 733 O O . TYR A 1 93 ? 11.421 -0.315 -16.970 1.00 63.53 93 TYR A O 1
ATOM 741 N N . PRO A 1 94 ? 10.861 1.564 -15.861 1.00 65.44 94 PRO A N 1
ATOM 742 C CA . PRO A 1 94 ? 10.951 2.434 -17.035 1.00 65.44 94 PRO A CA 1
ATOM 743 C C . PRO A 1 94 ? 12.258 2.277 -17.818 1.00 65.44 94 PRO A C 1
ATOM 745 O O . PRO A 1 94 ? 12.279 2.408 -19.037 1.00 65.44 94 PRO A O 1
ATOM 748 N N . GLU A 1 95 ? 13.350 1.933 -17.148 1.00 70.69 95 GLU A N 1
ATOM 749 C CA . GLU A 1 95 ? 14.645 1.637 -17.747 1.00 70.69 95 GLU A CA 1
ATOM 750 C C . GLU A 1 95 ? 14.635 0.321 -18.527 1.00 70.69 95 GLU A C 1
ATOM 752 O O . GLU A 1 95 ? 15.294 0.232 -19.553 1.00 70.69 95 GLU A O 1
ATOM 757 N N . TYR A 1 96 ? 13.861 -0.680 -18.109 1.00 74.44 96 TYR A N 1
ATOM 758 C CA . TYR A 1 96 ? 13.603 -1.868 -18.923 1.00 74.44 96 TYR A CA 1
ATOM 759 C C . TYR A 1 96 ? 12.826 -1.498 -20.193 1.00 74.44 96 TYR A C 1
ATOM 761 O O . TYR A 1 96 ? 13.132 -1.993 -21.275 1.00 74.44 96 TYR A O 1
ATOM 769 N N . GLY A 1 97 ? 11.875 -0.563 -20.080 1.00 79.25 97 GLY A N 1
ATOM 770 C CA . GLY A 1 97 ? 11.220 0.059 -21.231 1.00 79.25 97 GLY A CA 1
ATOM 771 C C . GLY A 1 97 ? 12.209 0.782 -22.151 1.00 79.25 97 GLY A C 1
ATOM 772 O O . GLY A 1 97 ? 12.128 0.612 -23.362 1.00 79.25 97 GLY A O 1
ATOM 773 N N . LYS A 1 98 ? 13.182 1.520 -21.596 1.00 83.31 98 LYS A N 1
ATOM 774 C CA . LYS A 1 98 ? 14.257 2.176 -22.366 1.00 83.31 98 LYS A CA 1
ATOM 775 C C . LYS A 1 98 ? 15.151 1.161 -23.075 1.00 83.31 98 LYS A C 1
ATOM 777 O O . LYS A 1 98 ? 15.365 1.303 -24.266 1.00 83.31 98 LYS A O 1
ATOM 782 N N . VAL A 1 99 ? 15.603 0.110 -22.387 1.00 86.44 99 VAL A N 1
ATOM 783 C CA . VAL A 1 99 ? 16.420 -0.960 -22.991 1.00 86.44 99 VAL A CA 1
ATOM 784 C C . VAL A 1 99 ? 15.669 -1.639 -24.136 1.00 86.44 99 VAL A C 1
ATOM 786 O O . VAL A 1 99 ? 16.234 -1.858 -25.206 1.00 86.44 99 VAL A O 1
ATOM 789 N N . PHE A 1 100 ? 14.387 -1.954 -23.931 1.00 86.06 100 PHE A N 1
ATOM 790 C CA . PHE A 1 100 ? 13.551 -2.523 -24.982 1.00 86.06 100 PHE A CA 1
ATOM 791 C C . PHE A 1 100 ? 13.367 -1.549 -26.149 1.00 86.06 100 PHE A C 1
ATOM 793 O O . PHE A 1 100 ? 13.520 -1.953 -27.298 1.00 86.06 100 PHE A O 1
ATOM 800 N N . TRP A 1 101 ? 13.065 -0.280 -25.863 1.00 87.81 101 TRP A N 1
ATOM 801 C CA . TRP A 1 101 ? 12.883 0.754 -26.877 1.00 87.81 101 TRP A CA 1
ATOM 802 C C . TRP A 1 101 ? 14.151 0.980 -27.700 1.00 87.81 101 TRP A C 1
ATOM 804 O O . TRP A 1 101 ? 14.071 0.989 -28.923 1.00 87.81 101 TRP A O 1
ATOM 814 N N . ASP A 1 102 ? 15.314 1.074 -27.056 1.00 88.75 102 ASP A N 1
ATOM 815 C CA . ASP A 1 102 ? 16.608 1.184 -27.730 1.00 88.75 102 ASP A CA 1
ATOM 816 C C . ASP A 1 102 ? 16.841 -0.026 -28.644 1.00 88.75 102 ASP A C 1
ATOM 818 O O . ASP A 1 102 ? 17.228 0.126 -29.801 1.00 88.75 102 ASP A O 1
ATOM 822 N N . PHE A 1 103 ? 16.525 -1.237 -28.180 1.00 88.12 103 PHE A N 1
ATOM 823 C CA . PHE A 1 103 ? 16.614 -2.424 -29.024 1.00 88.12 103 PHE A CA 1
ATOM 824 C C . PHE A 1 103 ? 15.679 -2.337 -30.244 1.00 88.12 103 PHE A C 1
ATOM 826 O O . PHE A 1 103 ? 16.138 -2.440 -31.378 1.00 88.12 103 PHE A O 1
ATOM 833 N N . VAL A 1 104 ? 14.376 -2.116 -30.064 1.00 88.31 104 VAL A N 1
ATOM 834 C CA . VAL A 1 104 ? 13.437 -2.121 -31.206 1.00 88.31 104 VAL A CA 1
ATOM 835 C C . VAL A 1 104 ? 13.568 -0.898 -32.111 1.00 88.31 104 VAL A C 1
ATOM 837 O O . VAL A 1 104 ? 13.151 -0.959 -33.264 1.00 88.31 104 VAL A O 1
ATOM 840 N N . LYS A 1 105 ? 14.162 0.198 -31.624 1.00 90.50 105 LYS A N 1
ATOM 841 C CA . LYS A 1 105 ? 14.513 1.352 -32.451 1.00 90.50 105 LYS A CA 1
ATOM 842 C C . LYS A 1 105 ? 15.597 0.970 -33.454 1.00 90.50 105 LYS A C 1
ATOM 844 O O . LYS A 1 105 ? 15.478 1.315 -34.620 1.00 90.50 105 LYS A O 1
ATOM 849 N N . HIS A 1 106 ? 16.617 0.239 -33.012 1.00 92.19 106 HIS A N 1
ATOM 850 C CA . HIS A 1 106 ? 17.797 -0.066 -33.818 1.00 92.19 106 HIS A CA 1
ATOM 851 C C . HIS A 1 106 ? 17.727 -1.378 -34.600 1.00 92.19 106 HIS A C 1
ATOM 853 O O . HIS A 1 106 ? 18.483 -1.547 -35.554 1.00 92.19 106 HIS A O 1
ATOM 859 N N . TYR A 1 107 ? 16.860 -2.312 -34.215 1.00 92.00 107 TYR A N 1
ATOM 860 C CA . TYR A 1 107 ? 16.805 -3.640 -34.816 1.00 92.00 107 TYR A CA 1
ATOM 861 C C . TYR A 1 107 ? 15.462 -3.898 -35.510 1.00 92.00 107 TYR A C 1
ATOM 863 O O . TYR A 1 107 ? 14.395 -3.759 -34.916 1.00 92.00 107 TYR A O 1
ATOM 871 N N . SER A 1 108 ? 15.519 -4.350 -36.763 1.00 90.38 108 SER A N 1
ATOM 872 C CA . SER A 1 108 ? 14.363 -4.780 -37.563 1.00 90.38 108 SER A CA 1
ATOM 873 C C . SER A 1 108 ? 14.607 -6.162 -38.184 1.00 90.38 108 SER A C 1
ATOM 875 O O . SER A 1 108 ? 15.670 -6.753 -37.988 1.00 90.38 108 SER A O 1
ATOM 877 N N . ARG A 1 109 ? 13.623 -6.717 -38.903 1.00 91.69 109 ARG A N 1
ATOM 878 C CA . ARG A 1 109 ? 13.792 -7.949 -39.691 1.00 91.69 109 ARG A CA 1
ATOM 879 C C . ARG A 1 109 ? 13.633 -7.666 -41.177 1.00 91.69 109 ARG A C 1
ATOM 881 O O . ARG A 1 109 ? 12.661 -7.025 -41.572 1.00 91.69 109 ARG A O 1
ATOM 888 N N . ASP A 1 110 ? 14.535 -8.210 -41.986 1.00 91.12 110 ASP A N 1
ATOM 889 C CA . ASP A 1 110 ? 14.357 -8.267 -43.435 1.00 91.12 110 ASP A CA 1
ATOM 890 C C . ASP A 1 110 ? 13.165 -9.180 -43.768 1.00 91.12 110 ASP A C 1
ATOM 892 O O . ASP A 1 110 ? 13.076 -10.314 -43.291 1.00 91.12 110 ASP A O 1
ATOM 896 N N . ALA A 1 111 ? 12.215 -8.685 -44.562 1.00 91.25 111 ALA A N 1
ATOM 897 C CA . ALA A 1 111 ? 10.975 -9.407 -44.844 1.00 91.25 111 ALA A CA 1
ATOM 898 C C . ALA A 1 111 ? 11.157 -10.602 -45.800 1.00 91.25 111 ALA A C 1
ATOM 900 O O . ALA A 1 111 ? 10.314 -11.498 -45.816 1.00 91.25 111 ALA A O 1
ATOM 901 N N . ALA A 1 112 ? 12.224 -10.618 -46.601 1.00 92.31 112 ALA A N 1
ATOM 902 C CA . ALA A 1 112 ? 12.508 -11.668 -47.572 1.00 92.31 112 ALA A CA 1
ATOM 903 C C . ALA A 1 112 ? 13.381 -12.783 -46.980 1.00 92.31 112 ALA A C 1
ATOM 905 O O . ALA A 1 112 ? 13.157 -13.956 -47.279 1.00 92.31 112 ALA A O 1
ATOM 906 N N . THR A 1 113 ? 14.361 -12.432 -46.145 1.00 93.94 113 THR A N 1
ATOM 907 C CA . THR A 1 113 ? 15.327 -13.388 -45.577 1.00 93.94 113 THR A CA 1
ATOM 908 C C . THR A 1 113 ? 15.030 -13.743 -44.123 1.00 93.94 113 THR A C 1
ATOM 910 O O . THR A 1 113 ? 15.452 -14.793 -43.640 1.00 93.94 113 THR A O 1
ATOM 913 N N . GLY A 1 114 ? 14.288 -12.890 -43.413 1.00 91.56 114 GLY A N 1
ATOM 914 C CA . GLY A 1 114 ? 14.020 -13.029 -41.986 1.00 91.56 114 GLY A CA 1
ATOM 915 C C . GLY A 1 114 ? 15.205 -12.664 -41.090 1.00 91.56 114 GLY A C 1
ATOM 916 O O . GLY A 1 114 ? 15.078 -12.789 -39.869 1.00 91.56 114 GLY A O 1
ATOM 917 N N . GLU A 1 115 ? 16.336 -12.230 -41.650 1.00 94.38 115 GLU A N 1
ATOM 918 C CA . GLU A 1 115 ? 17.523 -11.833 -40.891 1.00 94.38 115 GLU A CA 1
ATOM 919 C C . GLU A 1 115 ? 17.269 -10.569 -40.065 1.00 94.38 115 GLU A C 1
ATOM 921 O O . GLU A 1 115 ? 16.459 -9.716 -40.430 1.00 94.38 115 GLU A O 1
ATOM 926 N N . ILE A 1 116 ? 17.960 -10.451 -38.929 1.00 91.56 116 ILE A N 1
ATOM 927 C CA . ILE A 1 116 ? 17.903 -9.252 -38.090 1.00 91.56 116 ILE A CA 1
ATOM 928 C C . ILE A 1 116 ? 18.861 -8.206 -38.668 1.00 91.56 116 ILE A C 1
ATOM 930 O O . ILE A 1 116 ? 20.046 -8.484 -38.841 1.00 91.56 116 ILE A O 1
ATOM 934 N N . VAL A 1 117 ? 18.355 -6.999 -38.914 1.00 92.25 117 VAL A N 1
ATOM 935 C CA . VAL A 1 117 ? 19.104 -5.864 -39.467 1.00 92.25 117 VAL A CA 1
ATOM 936 C C . VAL A 1 117 ? 19.240 -4.779 -38.402 1.00 92.25 117 VAL A C 1
ATOM 938 O O . VAL A 1 117 ? 18.247 -4.408 -37.776 1.00 92.25 117 VAL A O 1
ATOM 941 N N . TYR A 1 118 ? 20.461 -4.277 -38.208 1.00 92.62 118 TYR A N 1
ATOM 942 C CA . TYR A 1 118 ? 20.776 -3.178 -37.292 1.00 92.62 118 TYR A CA 1
ATOM 943 C C . TYR A 1 118 ? 20.950 -1.858 -38.057 1.00 92.62 118 TYR A C 1
ATOM 945 O O . TYR A 1 118 ? 21.723 -1.810 -39.015 1.00 92.62 118 TYR A O 1
ATOM 953 N N . ASP A 1 119 ? 20.288 -0.792 -37.610 1.00 89.88 119 ASP A N 1
ATOM 954 C CA . ASP A 1 119 ? 20.453 0.572 -38.121 1.00 89.88 119 ASP A CA 1
ATOM 955 C C . ASP A 1 119 ? 21.040 1.486 -37.028 1.00 89.88 119 ASP A C 1
ATOM 957 O O . ASP A 1 119 ? 20.372 1.756 -36.030 1.00 89.88 119 ASP A O 1
ATOM 961 N N . PRO A 1 120 ? 22.279 1.987 -37.172 1.00 87.81 120 PRO A N 1
ATOM 962 C CA . PRO A 1 120 ? 22.881 2.887 -36.191 1.00 87.81 120 PRO A CA 1
ATOM 963 C C . PRO A 1 120 ? 22.355 4.336 -36.226 1.00 87.81 120 PRO A C 1
ATOM 965 O O . PRO A 1 120 ? 22.702 5.100 -35.326 1.00 87.81 120 PRO A O 1
ATOM 968 N N . TYR A 1 121 ? 21.562 4.748 -37.224 1.00 86.56 121 TYR A N 1
ATOM 969 C CA . TYR A 1 121 ? 21.234 6.162 -37.494 1.00 86.56 121 TYR A CA 1
ATOM 970 C C . TYR A 1 121 ? 19.746 6.520 -37.365 1.00 86.56 121 TYR A C 1
ATOM 972 O O . TYR A 1 121 ? 19.294 7.540 -37.886 1.00 86.56 121 TYR A O 1
ATOM 980 N N . VAL A 1 122 ? 18.981 5.707 -36.647 1.00 76.88 122 VAL A N 1
ATOM 981 C CA . VAL A 1 122 ? 17.537 5.884 -36.451 1.00 76.88 122 VAL A CA 1
ATOM 982 C C . VAL A 1 122 ? 17.229 7.180 -35.684 1.00 76.88 122 VAL A C 1
ATOM 984 O O . VAL A 1 122 ? 17.692 7.362 -34.553 1.00 76.88 122 VAL A O 1
ATOM 987 N N . SER A 1 123 ? 16.433 8.077 -36.282 1.00 63.34 123 SER A N 1
ATOM 988 C CA . SER A 1 123 ? 15.993 9.353 -35.681 1.00 63.34 123 SER A CA 1
ATOM 989 C C . SER A 1 123 ? 14.903 9.150 -34.640 1.00 63.34 123 SER A C 1
ATOM 991 O O . SER A 1 123 ? 13.865 8.559 -35.005 1.00 63.34 123 SER A O 1
#

Radius of gyration: 21.99 Å; chains: 1; bounding box: 44×29×64 Å

Secondary structure (DSSP, 8-state):
---TTT-TTTEETTTTEE-HHHHHHHHHHHHHTT--------TTTSTBTSS--SEEEEEEETTTEEEEEEEEEETTEEEEEEEEETT--SS--HHHHHHHHHHHHHEEE-TTT--EEE-TT--